Protein AF-A0A0Q7NQB6-F1 (afdb_monomer_lite)

pLDDT: mean 83.94, std 11.34, range [42.88, 97.44]

Sequence (127 aa):
MHAAIAAGLQAVADDPRLIRIAFTEAQLNPVLNERRTATIRSFAALVLATVNKRLGPESTATAGAYGELAAMHLVGGLYETVYGWLNGTLDLTRDELVDESTEIFLVVVEQILGPDSLLRRKRVTRP

Structure (mmCIF, N/CA/C/O backbone):
data_AF-A0A0Q7NQB6-F1
#
_entry.id   AF-A0A0Q7NQB6-F1
#
loop_
_atom_site.group_PDB
_atom_site.id
_atom_site.type_symbol
_atom_site.label_atom_id
_atom_site.label_alt_id
_atom_site.label_comp_id
_atom_site.label_asym_id
_atom_site.label_entity_id
_atom_site.label_seq_id
_atom_site.pdbx_PDB_ins_code
_atom_site.Cartn_x
_atom_site.Cartn_y
_atom_site.Cartn_z
_atom_site.occupancy
_atom_site.B_iso_or_equiv
_atom_site.auth_seq_id
_atom_site.auth_comp_id
_atom_site.auth_asym_id
_atom_site.auth_atom_id
_atom_site.pdbx_PDB_model_num
ATOM 1 N N . MET A 1 1 ? 0.976 -8.769 -5.496 1.00 86.38 1 MET A N 1
ATOM 2 C CA . MET A 1 1 ? 0.365 -7.507 -5.046 1.00 86.38 1 MET A CA 1
ATOM 3 C C . MET A 1 1 ? -0.844 -7.792 -4.176 1.00 86.38 1 MET A C 1
ATOM 5 O O . MET A 1 1 ? -0.724 -7.597 -2.978 1.00 86.38 1 MET A O 1
ATOM 9 N N . HIS A 1 2 ? -1.898 -8.394 -4.737 1.00 92.25 2 HIS A N 1
ATOM 10 C CA . HIS A 1 2 ? -3.105 -8.836 -4.021 1.00 92.25 2 HIS A CA 1
ATOM 11 C C . HIS A 1 2 ? -2.857 -9.408 -2.621 1.00 92.25 2 HIS A C 1
ATOM 13 O O . HIS A 1 2 ? -3.215 -8.778 -1.636 1.00 92.25 2 HIS A O 1
ATOM 19 N N . ALA A 1 3 ? -2.111 -10.513 -2.513 1.00 91.44 3 ALA A N 1
ATOM 20 C CA . ALA A 1 3 ? -1.825 -11.146 -1.222 1.00 91.44 3 ALA A CA 1
ATOM 21 C C . ALA A 1 3 ? -1.148 -10.216 -0.191 1.00 91.44 3 ALA A C 1
ATOM 23 O O . ALA A 1 3 ? -1.402 -10.338 1.003 1.00 91.44 3 ALA A O 1
ATOM 24 N N . ALA A 1 4 ? -0.301 -9.279 -0.633 1.00 88.25 4 ALA A N 1
ATOM 25 C CA . ALA A 1 4 ? 0.349 -8.322 0.264 1.00 88.25 4 ALA A CA 1
ATOM 26 C C . ALA A 1 4 ? -0.646 -7.270 0.780 1.00 88.25 4 ALA A C 1
ATOM 28 O O . ALA A 1 4 ? -0.639 -6.950 1.967 1.00 88.25 4 ALA A O 1
ATOM 29 N N . ILE A 1 5 ? -1.526 -6.775 -0.096 1.00 92.38 5 ILE A N 1
ATOM 30 C CA . ILE A 1 5 ? -2.606 -5.849 0.266 1.00 92.38 5 ILE A CA 1
ATOM 31 C C . ILE A 1 5 ? -3.598 -6.556 1.197 1.00 92.38 5 ILE A C 1
ATOM 33 O O . ILE A 1 5 ? -3.864 -6.061 2.288 1.00 92.38 5 ILE A O 1
ATOM 37 N N . ALA A 1 6 ? -4.056 -7.757 0.836 1.00 94.31 6 ALA A N 1
ATOM 38 C CA . ALA A 1 6 ? -4.968 -8.567 1.641 1.00 94.31 6 ALA A CA 1
ATOM 39 C C . ALA A 1 6 ? -4.430 -8.841 3.053 1.00 94.31 6 ALA A C 1
ATOM 41 O O . ALA A 1 6 ? -5.183 -8.739 4.025 1.00 94.31 6 ALA A O 1
ATOM 42 N N . ALA A 1 7 ? -3.133 -9.151 3.173 1.00 91.56 7 ALA A N 1
ATOM 43 C CA . ALA A 1 7 ? -2.470 -9.361 4.457 1.00 91.56 7 ALA A CA 1
ATOM 44 C C . ALA A 1 7 ? -2.377 -8.069 5.285 1.00 91.56 7 ALA A C 1
ATOM 46 O O . ALA A 1 7 ? -2.651 -8.092 6.483 1.00 91.56 7 ALA A O 1
ATOM 47 N N . GLY A 1 8 ? -2.040 -6.938 4.655 1.00 89.50 8 GLY A N 1
ATOM 48 C CA . GLY A 1 8 ? -2.032 -5.633 5.321 1.00 89.50 8 GLY A CA 1
ATOM 49 C C . GLY A 1 8 ? -3.414 -5.243 5.846 1.00 89.50 8 GLY A C 1
ATOM 50 O O . GLY A 1 8 ? -3.544 -4.831 6.997 1.00 89.50 8 GLY A O 1
ATOM 51 N N . LEU A 1 9 ? -4.452 -5.445 5.032 1.00 92.50 9 LEU A N 1
ATOM 52 C CA . LEU A 1 9 ? -5.835 -5.200 5.434 1.00 92.50 9 LEU A CA 1
ATOM 53 C C . LEU A 1 9 ? -6.294 -6.159 6.532 1.00 92.50 9 LEU A C 1
ATOM 55 O O . LEU A 1 9 ? -6.981 -5.715 7.443 1.00 92.50 9 LEU A O 1
ATOM 59 N N . GLN A 1 10 ? -5.903 -7.439 6.487 1.00 92.62 10 GLN A N 1
ATOM 60 C CA . GLN A 1 10 ? -6.202 -8.381 7.573 1.00 92.62 10 GLN A CA 1
ATOM 61 C C . GLN A 1 10 ? -5.620 -7.875 8.893 1.00 92.62 10 GLN A C 1
ATOM 63 O O . GLN A 1 10 ? -6.342 -7.790 9.874 1.00 92.62 10 GLN A O 1
ATOM 68 N N . ALA A 1 11 ? -4.344 -7.479 8.900 1.00 90.44 11 ALA A N 1
ATOM 69 C CA . ALA A 1 11 ? -3.680 -7.009 10.112 1.00 90.44 11 ALA A CA 1
ATOM 70 C C . ALA A 1 11 ? -4.385 -5.787 10.724 1.00 90.44 11 ALA A C 1
ATOM 72 O O . ALA A 1 11 ? -4.527 -5.693 11.940 1.00 90.44 11 ALA A O 1
ATOM 73 N N . VAL A 1 12 ? -4.847 -4.860 9.882 1.00 91.00 12 VAL A N 1
ATOM 74 C CA . VAL A 1 12 ? -5.568 -3.660 10.324 1.00 91.00 12 VAL A CA 1
ATOM 75 C C . VAL A 1 12 ? -7.018 -3.968 10.724 1.00 91.00 12 VAL A C 1
ATOM 77 O O . VAL A 1 12 ? -7.538 -3.328 11.631 1.00 91.00 12 VAL A O 1
ATOM 80 N N . ALA A 1 13 ? -7.666 -4.952 10.100 1.00 89.31 13 ALA A N 1
ATOM 81 C CA . ALA A 1 13 ? -8.991 -5.418 10.508 1.00 89.31 13 ALA A CA 1
ATOM 82 C C . ALA A 1 13 ? -8.949 -6.171 11.851 1.00 89.31 13 ALA A C 1
ATOM 84 O O . ALA A 1 13 ? -9.842 -5.991 12.677 1.00 89.31 13 ALA A O 1
ATOM 85 N N . ASP A 1 14 ? -7.900 -6.965 12.084 1.00 94.00 14 ASP A N 1
ATOM 86 C CA . ASP A 1 14 ? -7.670 -7.694 13.337 1.00 94.00 14 ASP A CA 1
ATOM 87 C C . ASP A 1 14 ? -7.378 -6.737 14.502 1.00 94.00 14 ASP A C 1
ATOM 89 O O . ASP A 1 14 ? -7.797 -6.979 15.635 1.00 94.00 14 ASP A O 1
ATOM 93 N N . ASP A 1 15 ? -6.675 -5.632 14.231 1.00 93.88 15 ASP A N 1
ATOM 94 C CA . ASP A 1 15 ? -6.445 -4.566 15.202 1.00 93.88 15 ASP A CA 1
ATOM 95 C C . ASP A 1 15 ? -6.567 -3.164 14.571 1.00 93.88 15 ASP A C 1
ATOM 97 O O . ASP A 1 15 ? -5.564 -2.559 14.166 1.00 93.88 15 ASP A O 1
ATOM 101 N N . PRO A 1 16 ? -7.780 -2.573 14.574 1.00 88.25 16 PRO A N 1
ATOM 102 C CA . PRO A 1 16 ? -8.013 -1.232 14.037 1.00 88.25 16 PRO A CA 1
ATOM 103 C C . PRO A 1 16 ? -7.205 -0.136 14.741 1.00 88.25 16 PRO A C 1
ATOM 105 O O . PRO A 1 16 ? -7.029 0.956 14.203 1.00 88.25 16 PRO A O 1
ATOM 108 N N . ARG A 1 17 ? -6.652 -0.390 15.936 1.00 90.88 17 ARG A N 1
ATOM 109 C CA . ARG A 1 17 ? -5.795 0.590 16.623 1.00 90.88 17 ARG A CA 1
ATOM 110 C C . ARG A 1 17 ? -4.502 0.839 15.849 1.00 90.88 17 ARG A C 1
ATOM 112 O O . ARG A 1 17 ? -3.952 1.932 15.963 1.00 90.88 17 ARG A O 1
ATOM 119 N N . LEU A 1 18 ? -4.041 -0.122 15.041 1.00 89.12 18 LEU A N 1
ATOM 120 C CA . LEU A 1 18 ? -2.841 0.023 14.215 1.00 89.12 18 LEU A CA 1
ATOM 121 C C . LEU A 1 18 ? -2.955 1.196 13.241 1.00 89.12 18 LEU A C 1
ATOM 123 O O . LEU A 1 18 ? -1.986 1.942 13.082 1.00 89.12 18 LEU A O 1
ATOM 127 N N . ILE A 1 19 ? -4.134 1.409 12.641 1.00 87.06 19 ILE A N 1
ATOM 128 C CA . ILE A 1 19 ? -4.327 2.533 11.720 1.00 87.06 19 ILE A CA 1
ATOM 129 C C . ILE A 1 19 ? -4.257 3.860 12.475 1.00 87.06 19 ILE A C 1
ATOM 131 O O . ILE A 1 19 ? -3.558 4.774 12.049 1.00 87.06 19 ILE A O 1
ATOM 135 N N . ARG A 1 20 ? -4.890 3.951 13.652 1.00 85.31 20 ARG A N 1
ATOM 136 C CA . ARG A 1 20 ? -4.877 5.169 14.473 1.00 85.31 20 ARG A CA 1
ATOM 137 C C . ARG A 1 20 ? -3.468 5.507 14.956 1.00 85.31 20 ARG A C 1
ATOM 139 O O . ARG A 1 20 ? -3.061 6.667 14.900 1.00 85.31 20 ARG A O 1
ATOM 146 N N . ILE A 1 21 ? -2.702 4.499 15.377 1.00 90.00 21 ILE A N 1
ATOM 147 C CA . ILE A 1 21 ? -1.295 4.672 15.754 1.00 90.00 21 ILE A CA 1
ATOM 148 C C . ILE A 1 21 ? -0.504 5.209 14.560 1.00 90.00 21 ILE A C 1
ATOM 150 O O . ILE A 1 21 ? 0.211 6.198 14.695 1.00 90.00 21 ILE A O 1
ATOM 154 N N . ALA A 1 22 ? -0.661 4.597 13.384 1.00 85.38 22 ALA A N 1
ATOM 155 C CA . ALA A 1 22 ? 0.064 4.991 12.183 1.00 85.38 22 ALA A CA 1
ATOM 156 C C . ALA A 1 22 ? -0.323 6.388 11.657 1.00 85.38 22 ALA A C 1
ATOM 158 O O . ALA A 1 22 ? 0.522 7.053 11.064 1.00 85.38 22 ALA A O 1
ATOM 159 N N . PHE A 1 23 ? -1.564 6.842 11.848 1.00 82.31 23 PHE A N 1
ATOM 160 C CA . PHE A 1 23 ? -2.061 8.102 11.281 1.00 82.31 23 PHE A CA 1
ATOM 161 C C . PHE A 1 23 ? -2.046 9.289 12.233 1.00 82.31 23 PHE A C 1
ATOM 163 O O . PHE A 1 23 ? -1.785 10.414 11.811 1.00 82.31 23 PHE A O 1
ATOM 170 N N . THR A 1 24 ? -2.346 9.058 13.505 1.00 84.81 24 THR A N 1
ATOM 171 C CA . THR A 1 24 ? -2.556 10.133 14.476 1.00 84.81 24 THR A CA 1
ATOM 172 C C . THR A 1 24 ? -1.409 10.180 15.471 1.00 84.81 24 THR A C 1
ATOM 174 O O . THR A 1 24 ? -0.740 11.201 15.608 1.00 84.81 24 THR A O 1
ATOM 177 N N . GLU A 1 25 ? -1.146 9.065 16.150 1.00 89.12 25 GLU A N 1
ATOM 178 C CA . GLU A 1 25 ? -0.213 9.044 17.282 1.00 89.12 25 GLU A CA 1
ATOM 179 C C . GLU A 1 25 ? 1.248 9.127 16.820 1.00 89.12 25 GLU A C 1
ATOM 181 O O . GLU A 1 25 ? 2.060 9.818 17.437 1.00 89.12 25 GLU A O 1
ATOM 186 N N . ALA A 1 26 ? 1.579 8.485 15.694 1.00 90.69 26 ALA A N 1
ATOM 187 C CA . ALA A 1 26 ? 2.919 8.509 15.118 1.00 90.69 26 ALA A CA 1
ATOM 188 C C . ALA A 1 26 ? 3.396 9.929 14.799 1.00 90.69 26 ALA A C 1
ATOM 190 O O . ALA A 1 26 ? 4.564 10.238 15.004 1.00 90.69 26 ALA A O 1
ATOM 191 N N . GLN A 1 27 ? 2.497 10.823 14.387 1.00 87.25 27 GLN A N 1
ATOM 192 C CA . GLN A 1 27 ? 2.849 12.204 14.049 1.00 87.25 27 GLN A CA 1
ATOM 193 C C . GLN A 1 27 ? 3.344 13.009 15.262 1.00 87.25 27 GLN A C 1
ATOM 195 O O . GLN A 1 27 ? 4.039 14.007 15.093 1.00 87.25 27 GLN A O 1
ATOM 200 N N . LEU A 1 28 ? 3.006 12.568 16.478 1.00 92.81 28 LEU A N 1
ATOM 201 C CA . LEU A 1 28 ? 3.339 13.238 17.737 1.00 92.81 28 LEU A CA 1
ATOM 202 C C . LEU A 1 28 ? 4.511 12.575 18.478 1.00 92.81 28 LEU A C 1
ATOM 204 O O . LEU A 1 28 ? 4.952 13.084 19.507 1.00 92.81 28 LEU A O 1
ATOM 208 N N . ASN A 1 29 ? 5.020 11.443 17.984 1.00 94.94 29 ASN A N 1
ATOM 209 C CA . ASN A 1 29 ? 6.072 10.673 18.639 1.00 94.94 29 ASN A CA 1
ATOM 210 C C . ASN A 1 29 ? 7.157 10.264 17.625 1.00 94.94 29 ASN A C 1
ATOM 212 O O . ASN A 1 29 ? 6.888 9.424 16.765 1.00 94.94 29 ASN A O 1
ATOM 216 N N . PRO A 1 30 ? 8.398 10.778 17.743 1.00 92.94 30 PRO A N 1
ATOM 217 C CA . PRO A 1 30 ? 9.466 10.506 16.778 1.00 92.94 30 PRO A CA 1
ATOM 218 C C . PRO A 1 30 ? 9.743 9.015 16.542 1.00 92.94 30 PRO A C 1
ATOM 220 O O . PRO A 1 30 ? 9.894 8.594 15.399 1.00 92.94 30 PRO A O 1
ATOM 223 N N . VAL A 1 31 ? 9.729 8.197 17.599 1.00 94.62 31 VAL A N 1
ATOM 224 C CA . VAL A 1 31 ? 9.997 6.751 17.507 1.00 94.62 31 VAL A CA 1
ATOM 225 C C . VAL A 1 31 ? 8.881 6.033 16.746 1.00 94.62 31 VAL A C 1
ATOM 227 O O . VAL A 1 31 ? 9.138 5.148 15.929 1.00 94.62 31 VAL A O 1
ATOM 230 N N . LEU A 1 32 ? 7.626 6.408 16.996 1.00 92.88 32 LEU A N 1
ATOM 231 C CA . LEU A 1 32 ? 6.492 5.854 16.257 1.00 92.88 32 LEU A CA 1
ATOM 232 C C . LEU A 1 32 ? 6.476 6.344 14.804 1.00 92.88 32 LEU A C 1
ATOM 234 O O . LEU A 1 32 ? 6.171 5.554 13.911 1.00 92.88 32 LEU A O 1
ATOM 238 N N . ASN A 1 33 ? 6.863 7.595 14.547 1.00 92.12 33 ASN A N 1
ATOM 239 C CA . ASN A 1 33 ? 6.969 8.138 13.194 1.00 92.12 33 ASN A CA 1
ATOM 240 C C . ASN A 1 33 ? 8.031 7.414 12.353 1.00 92.12 33 ASN A C 1
ATOM 242 O O . ASN A 1 33 ? 7.797 7.081 11.188 1.00 92.12 33 ASN A O 1
ATOM 246 N N . GLU A 1 34 ? 9.192 7.122 12.943 1.00 92.94 34 GLU A N 1
ATOM 247 C CA . GLU A 1 34 ? 10.244 6.342 12.285 1.00 92.94 34 GLU A CA 1
ATOM 248 C C . GLU A 1 34 ? 9.747 4.944 11.916 1.00 92.94 34 GLU A C 1
ATOM 250 O O . GLU A 1 34 ? 9.908 4.511 10.772 1.00 92.94 34 GLU A O 1
ATOM 255 N N . ARG A 1 35 ? 9.067 4.260 12.846 1.00 91.06 35 ARG A N 1
ATOM 256 C CA . ARG A 1 35 ? 8.469 2.940 12.590 1.00 91.06 35 ARG A CA 1
ATOM 257 C C . ARG A 1 35 ? 7.418 2.998 11.486 1.00 91.06 35 ARG A C 1
ATOM 259 O O . ARG A 1 35 ? 7.485 2.204 10.552 1.00 91.06 35 ARG A O 1
ATOM 266 N N . ARG A 1 36 ? 6.501 3.968 11.545 1.00 89.75 36 ARG A N 1
ATOM 267 C CA . ARG A 1 36 ? 5.491 4.216 10.505 1.00 89.75 36 ARG A CA 1
ATOM 268 C C . ARG A 1 36 ? 6.148 4.395 9.135 1.00 89.75 36 ARG A C 1
ATOM 270 O O . ARG A 1 36 ? 5.749 3.764 8.158 1.00 89.75 36 ARG A O 1
ATOM 277 N N . THR A 1 37 ? 7.179 5.232 9.068 1.00 89.25 37 THR A N 1
ATOM 278 C CA . THR A 1 37 ? 7.913 5.515 7.830 1.00 89.25 37 THR A CA 1
ATOM 279 C C . THR A 1 37 ? 8.622 4.269 7.302 1.00 89.25 37 THR A C 1
ATOM 281 O O . THR A 1 37 ? 8.570 4.001 6.102 1.00 89.25 37 THR A O 1
ATOM 284 N N . ALA A 1 38 ? 9.240 3.470 8.174 1.00 90.12 38 ALA A N 1
ATOM 285 C CA . ALA A 1 38 ? 9.867 2.206 7.794 1.00 90.12 38 ALA A CA 1
ATOM 286 C C . ALA A 1 38 ? 8.849 1.193 7.238 1.00 90.12 38 ALA A C 1
ATOM 288 O O . ALA A 1 38 ? 9.131 0.527 6.238 1.00 90.12 38 ALA A O 1
ATOM 289 N N . THR A 1 39 ? 7.648 1.111 7.821 1.00 87.75 39 THR A N 1
ATOM 290 C CA . THR A 1 39 ? 6.559 0.266 7.304 1.00 87.75 39 THR A CA 1
ATOM 291 C C . THR A 1 39 ? 6.109 0.719 5.915 1.00 87.75 39 THR A C 1
ATOM 293 O O . THR A 1 39 ? 6.048 -0.104 5.002 1.00 87.75 39 THR A O 1
ATOM 296 N N . ILE A 1 40 ? 5.881 2.023 5.717 1.00 87.00 40 ILE A N 1
ATOM 297 C CA . ILE A 1 40 ? 5.523 2.591 4.405 1.00 87.00 40 ILE A CA 1
ATOM 298 C C . ILE A 1 40 ? 6.603 2.287 3.363 1.00 87.00 40 ILE A C 1
ATOM 300 O O . ILE A 1 40 ? 6.291 1.816 2.270 1.00 87.00 40 ILE A O 1
ATOM 304 N N . ARG A 1 41 ? 7.881 2.496 3.707 1.00 87.50 41 ARG A 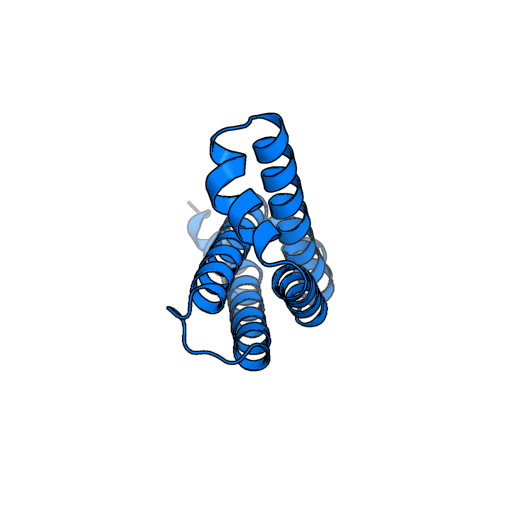N 1
ATOM 305 C CA . ARG A 1 41 ? 9.010 2.194 2.813 1.00 87.50 41 ARG A CA 1
ATOM 306 C C . ARG A 1 41 ? 9.095 0.708 2.472 1.00 87.50 41 ARG A C 1
ATOM 308 O O . ARG A 1 41 ? 9.388 0.369 1.329 1.00 87.50 41 ARG A O 1
ATOM 315 N N . SER A 1 42 ? 8.801 -0.174 3.425 1.00 87.75 42 SER A N 1
ATOM 316 C CA . SER A 1 42 ? 8.767 -1.622 3.185 1.00 87.75 42 SER A CA 1
ATOM 317 C C . SER A 1 42 ? 7.649 -2.002 2.212 1.00 87.75 42 SER A C 1
ATOM 319 O O . SER A 1 42 ? 7.880 -2.772 1.282 1.00 87.75 42 SER A O 1
ATOM 321 N N . PHE A 1 43 ? 6.461 -1.406 2.352 1.00 84.75 43 PHE A N 1
ATOM 322 C CA . PHE A 1 43 ? 5.371 -1.577 1.388 1.00 84.75 43 PHE A CA 1
ATOM 323 C C . PHE A 1 43 ? 5.746 -1.050 -0.001 1.00 84.75 43 PHE A C 1
ATOM 325 O O . PHE A 1 43 ? 5.567 -1.754 -0.992 1.00 84.75 43 PHE A O 1
ATOM 332 N N . ALA A 1 44 ? 6.340 0.142 -0.085 1.00 85.44 44 ALA A N 1
ATOM 333 C CA . ALA A 1 44 ? 6.810 0.706 -1.347 1.00 85.44 44 ALA A CA 1
ATOM 334 C C . ALA A 1 44 ? 7.856 -0.199 -2.028 1.00 85.44 44 ALA A C 1
ATOM 336 O O . ALA A 1 44 ? 7.798 -0.421 -3.238 1.00 85.44 44 ALA A O 1
ATOM 337 N N . ALA A 1 45 ? 8.762 -0.802 -1.253 1.00 84.75 45 ALA A N 1
ATOM 338 C CA . ALA A 1 45 ? 9.725 -1.774 -1.763 1.00 84.75 45 ALA A CA 1
ATOM 339 C C . ALA A 1 45 ? 9.050 -3.046 -2.310 1.00 84.75 45 ALA A C 1
ATOM 341 O O . ALA A 1 45 ? 9.488 -3.568 -3.334 1.00 84.75 45 ALA A O 1
ATOM 342 N N . LEU A 1 46 ? 7.958 -3.523 -1.696 1.00 84.00 46 LEU A N 1
ATOM 343 C CA . LEU A 1 46 ? 7.167 -4.647 -2.222 1.00 84.00 46 LEU A CA 1
ATOM 344 C C . LEU A 1 46 ? 6.469 -4.302 -3.545 1.00 84.00 46 LEU A C 1
ATOM 346 O O . LEU A 1 46 ? 6.381 -5.159 -4.435 1.00 84.00 46 LEU A O 1
ATOM 350 N N . VAL A 1 47 ? 6.003 -3.056 -3.696 1.00 81.44 47 VAL A N 1
ATOM 351 C CA . VAL A 1 47 ? 5.485 -2.548 -4.975 1.00 81.44 47 VAL A CA 1
ATOM 352 C C . VAL A 1 47 ? 6.564 -2.651 -6.034 1.00 81.44 47 VAL A C 1
ATOM 354 O O . VAL A 1 47 ? 6.374 -3.379 -7.007 1.00 81.44 47 VAL A O 1
ATOM 357 N N . LEU A 1 48 ? 7.719 -2.028 -5.796 1.00 79.88 48 LEU A N 1
ATOM 358 C CA . LEU A 1 48 ? 8.853 -2.040 -6.720 1.00 79.88 48 LEU A CA 1
ATOM 359 C C . LEU A 1 48 ? 9.312 -3.466 -7.054 1.00 79.88 48 LEU A C 1
ATOM 361 O O . LEU A 1 48 ? 9.465 -3.800 -8.223 1.00 79.88 48 LEU A O 1
ATOM 365 N N . ALA A 1 49 ? 9.434 -4.354 -6.067 1.00 80.69 49 ALA A N 1
ATOM 366 C CA . ALA A 1 49 ? 9.812 -5.748 -6.300 1.00 80.69 49 ALA A CA 1
ATOM 367 C C . ALA A 1 49 ? 8.813 -6.499 -7.202 1.00 80.69 49 ALA A C 1
ATOM 369 O O . ALA A 1 49 ? 9.221 -7.286 -8.062 1.00 80.69 49 ALA A O 1
ATOM 370 N N . THR A 1 50 ? 7.510 -6.236 -7.044 1.00 75.62 50 THR A N 1
ATOM 371 C CA . THR A 1 50 ? 6.468 -6.809 -7.914 1.00 75.62 50 THR A CA 1
ATOM 372 C C . THR A 1 50 ? 6.647 -6.346 -9.358 1.00 75.62 50 THR A C 1
ATOM 374 O O . THR A 1 50 ? 6.499 -7.148 -10.282 1.00 75.62 50 THR A O 1
ATOM 377 N N . VAL A 1 51 ? 7.025 -5.082 -9.556 1.00 68.69 51 VAL A N 1
ATOM 378 C CA . VAL A 1 51 ? 7.329 -4.543 -10.885 1.00 68.69 51 VAL A CA 1
ATOM 379 C C . VAL A 1 51 ? 8.527 -5.245 -11.495 1.00 68.69 51 VAL A C 1
ATOM 381 O O . VAL 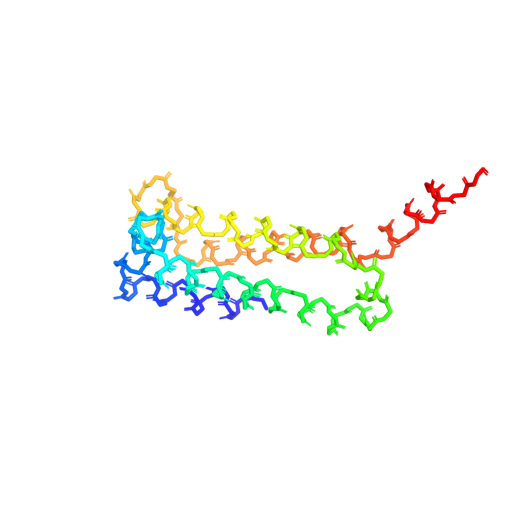A 1 51 ? 8.432 -5.731 -12.618 1.00 68.69 51 VAL A O 1
ATOM 384 N N . ASN A 1 52 ? 9.639 -5.324 -10.767 1.00 72.50 52 ASN A N 1
ATOM 385 C CA . ASN A 1 52 ? 10.893 -5.879 -11.282 1.00 72.50 52 ASN A CA 1
ATOM 386 C C . ASN A 1 52 ? 10.693 -7.304 -11.782 1.00 72.50 52 ASN A C 1
ATOM 388 O O . ASN A 1 52 ? 11.219 -7.684 -12.825 1.00 72.50 52 ASN A O 1
ATOM 392 N N . LYS A 1 53 ? 9.889 -8.081 -11.048 1.00 76.44 53 LYS A N 1
ATOM 393 C CA . LYS A 1 53 ? 9.538 -9.451 -11.416 1.00 76.44 53 LYS A CA 1
ATOM 394 C C . LYS A 1 53 ? 8.728 -9.521 -12.717 1.00 76.44 53 LYS A C 1
ATOM 396 O O . LYS A 1 53 ? 8.877 -10.489 -13.454 1.00 76.44 53 LYS A O 1
ATOM 401 N N . ARG A 1 54 ? 7.868 -8.535 -12.991 1.00 70.38 54 ARG A N 1
ATOM 402 C CA . ARG A 1 54 ? 6.966 -8.519 -14.157 1.00 70.38 54 ARG A CA 1
ATOM 403 C C . ARG A 1 54 ? 7.586 -7.858 -15.393 1.00 70.38 54 ARG A C 1
ATOM 405 O O . ARG A 1 54 ? 7.313 -8.306 -16.498 1.00 70.38 54 ARG A O 1
ATOM 412 N N . LEU A 1 55 ? 8.399 -6.815 -15.215 1.00 68.81 55 LEU A N 1
ATOM 413 C CA . LEU A 1 55 ? 8.926 -5.968 -16.299 1.00 68.81 55 LEU A CA 1
ATOM 414 C C . LEU A 1 55 ? 10.445 -6.088 -16.510 1.00 68.81 55 LEU A C 1
ATOM 416 O O . LEU A 1 55 ? 10.981 -5.481 -17.437 1.00 68.81 55 LEU A O 1
ATOM 420 N N . GLY A 1 56 ? 11.143 -6.847 -15.664 1.00 68.38 56 GLY A N 1
ATOM 421 C CA . GLY A 1 56 ? 12.585 -7.066 -15.746 1.00 68.38 56 GLY A CA 1
ATOM 422 C C . GLY A 1 56 ? 13.445 -5.964 -15.094 1.00 68.38 56 GLY A C 1
ATOM 423 O O . GLY A 1 56 ? 12.977 -4.852 -14.825 1.00 68.38 56 GLY A O 1
ATOM 424 N N . PRO A 1 57 ? 14.731 -6.261 -14.825 1.00 66.19 57 PRO A N 1
ATOM 425 C CA . PRO A 1 57 ? 15.632 -5.377 -14.078 1.00 66.19 57 PRO A CA 1
ATOM 426 C C . PRO A 1 57 ? 15.967 -4.051 -14.789 1.00 66.19 57 PRO A C 1
ATOM 428 O O . PRO A 1 57 ? 16.118 -3.029 -14.120 1.00 66.19 57 PRO A O 1
ATOM 431 N N . GLU A 1 58 ? 16.015 -4.009 -16.126 1.00 64.50 58 GLU A N 1
ATOM 432 C CA . GLU A 1 58 ? 16.283 -2.765 -16.881 1.00 64.50 58 GLU A CA 1
ATOM 433 C C . GLU A 1 58 ? 15.180 -1.706 -16.693 1.00 64.50 58 GLU A C 1
ATOM 435 O O . GLU A 1 58 ? 15.459 -0.514 -16.518 1.00 64.50 58 GLU A O 1
ATOM 440 N N . SER A 1 59 ? 13.921 -2.148 -16.636 1.00 62.69 59 SER A N 1
ATOM 441 C CA . SER A 1 59 ? 12.755 -1.296 -16.365 1.00 62.69 59 SER A CA 1
ATOM 442 C C . SER A 1 59 ? 12.814 -0.687 -14.960 1.00 62.69 59 SER A C 1
ATOM 444 O O . SER A 1 59 ? 12.348 0.428 -14.729 1.00 62.69 59 SER A O 1
ATOM 446 N N . THR A 1 60 ? 13.461 -1.390 -14.026 1.00 60.94 60 THR A N 1
ATOM 447 C CA . THR A 1 60 ? 13.609 -0.965 -12.629 1.00 60.94 60 THR A CA 1
ATOM 448 C C . THR A 1 60 ? 14.664 0.119 -12.469 1.00 60.94 60 THR A C 1
ATOM 450 O O . THR A 1 60 ? 14.429 1.129 -11.812 1.00 60.94 60 THR A O 1
ATOM 453 N N . ALA A 1 61 ? 15.835 -0.074 -13.080 1.00 62.53 61 ALA A N 1
ATOM 454 C CA . ALA A 1 61 ? 16.916 0.904 -13.017 1.00 62.53 61 ALA A CA 1
ATOM 455 C C . ALA A 1 61 ? 16.475 2.249 -13.620 1.00 62.53 61 ALA A C 1
ATOM 457 O O . ALA A 1 61 ? 16.820 3.311 -13.108 1.00 62.53 61 ALA A O 1
ATOM 458 N N . THR A 1 62 ? 15.634 2.199 -14.658 1.00 62.06 62 THR A N 1
ATOM 459 C CA . THR A 1 62 ? 15.089 3.395 -15.314 1.00 62.06 62 THR A CA 1
ATOM 460 C C . THR A 1 62 ? 13.949 4.055 -14.526 1.00 62.06 62 THR A C 1
ATOM 462 O O . THR A 1 62 ? 13.634 5.225 -14.747 1.00 62.06 62 THR A O 1
ATOM 465 N N . ALA A 1 63 ? 13.330 3.331 -13.589 1.00 64.12 63 ALA A N 1
ATOM 466 C CA . ALA A 1 63 ? 12.300 3.857 -12.699 1.00 64.12 63 ALA A CA 1
ATOM 467 C C . ALA A 1 63 ? 12.839 4.951 -11.774 1.00 64.12 63 ALA A C 1
ATOM 469 O O . ALA A 1 63 ? 12.184 5.978 -11.591 1.00 64.12 63 ALA A O 1
ATOM 470 N N . GLY A 1 64 ? 14.018 4.708 -11.186 1.00 75.38 64 GLY A N 1
ATOM 471 C CA . GLY A 1 64 ? 14.683 5.591 -10.228 1.00 75.38 64 GLY A CA 1
ATOM 472 C C . GLY A 1 64 ? 13.714 6.264 -9.247 1.00 75.38 64 GLY A C 1
ATOM 473 O O . GLY A 1 64 ? 12.835 5.624 -8.666 1.00 75.38 64 GLY A O 1
ATOM 474 N N . ALA A 1 65 ? 13.833 7.587 -9.129 1.00 78.62 65 ALA A N 1
ATOM 475 C CA . ALA A 1 65 ? 12.992 8.413 -8.264 1.00 78.62 65 ALA A CA 1
ATOM 476 C C . ALA A 1 65 ? 11.492 8.393 -8.629 1.00 78.62 65 ALA A C 1
ATOM 478 O O . ALA A 1 65 ? 10.654 8.618 -7.761 1.00 78.62 65 ALA A O 1
ATOM 479 N N . TYR A 1 66 ? 11.118 8.109 -9.882 1.00 78.12 66 TYR A N 1
ATOM 480 C CA . TYR A 1 66 ? 9.708 8.053 -10.293 1.00 78.12 66 TYR A CA 1
ATOM 481 C C . TYR A 1 66 ? 9.010 6.785 -9.809 1.00 78.12 66 TYR A C 1
ATOM 483 O O . TYR A 1 66 ? 7.834 6.834 -9.454 1.00 78.12 66 TYR A O 1
ATOM 491 N N . GLY A 1 67 ? 9.725 5.658 -9.784 1.00 79.38 67 GLY A N 1
ATOM 492 C CA . GLY A 1 67 ? 9.223 4.433 -9.167 1.00 79.38 67 GLY A CA 1
ATOM 493 C C . GLY A 1 67 ? 8.980 4.635 -7.673 1.00 79.38 67 GLY A C 1
ATOM 494 O O . GLY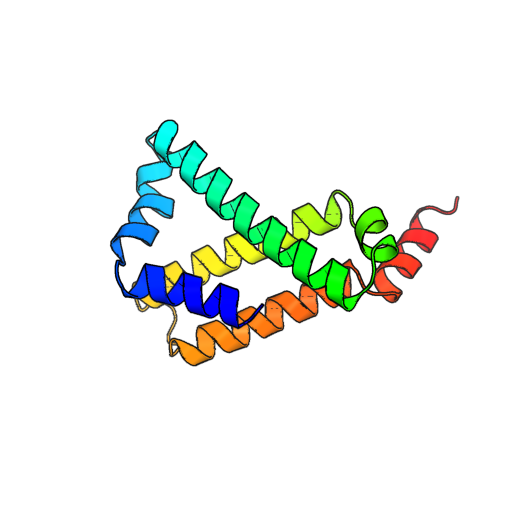 A 1 67 ? 7.920 4.271 -7.170 1.00 79.38 67 GLY A O 1
ATOM 495 N N . GLU A 1 68 ? 9.925 5.277 -6.980 1.00 80.75 68 GLU A N 1
ATOM 496 C CA . GLU A 1 68 ? 9.772 5.613 -5.560 1.00 80.75 68 GLU A CA 1
ATOM 497 C C . GLU A 1 68 ? 8.608 6.589 -5.332 1.00 80.75 68 GLU A C 1
ATOM 499 O O . GLU A 1 68 ? 7.763 6.338 -4.475 1.00 80.75 68 GLU A O 1
ATOM 504 N N . LEU A 1 69 ? 8.490 7.638 -6.153 1.00 84.88 69 LEU A N 1
ATOM 505 C CA . LEU A 1 69 ? 7.362 8.574 -6.128 1.00 84.88 69 LEU A CA 1
ATOM 506 C C . LEU A 1 69 ? 6.019 7.842 -6.252 1.00 84.88 69 LEU A C 1
ATOM 508 O O . LEU A 1 69 ? 5.121 8.070 -5.442 1.00 84.88 69 LEU A O 1
ATOM 512 N N . ALA A 1 70 ? 5.892 6.964 -7.248 1.00 86.06 70 ALA A N 1
ATOM 513 C CA . ALA A 1 70 ? 4.685 6.189 -7.504 1.00 86.06 70 ALA A CA 1
ATOM 514 C C . ALA A 1 70 ? 4.330 5.280 -6.332 1.00 86.06 70 ALA A C 1
ATOM 516 O O . ALA A 1 70 ? 3.198 5.287 -5.858 1.00 86.06 70 ALA A O 1
ATOM 517 N N . ALA A 1 71 ? 5.313 4.522 -5.846 1.00 86.25 71 ALA A N 1
ATOM 518 C CA . ALA A 1 71 ? 5.124 3.591 -4.750 1.00 86.25 71 ALA A CA 1
ATOM 519 C C . ALA A 1 71 ? 4.688 4.324 -3.473 1.00 86.25 71 ALA A C 1
ATOM 521 O O . ALA A 1 71 ? 3.752 3.888 -2.810 1.00 86.25 71 ALA A O 1
ATOM 522 N N . MET A 1 72 ? 5.293 5.474 -3.167 1.00 88.00 72 MET A N 1
ATOM 523 C CA . MET A 1 72 ? 4.902 6.292 -2.017 1.00 88.00 72 MET A CA 1
ATOM 524 C C . MET A 1 72 ? 3.485 6.867 -2.154 1.00 88.00 72 MET A C 1
ATOM 526 O O . MET A 1 72 ? 2.739 6.852 -1.176 1.00 88.00 72 MET A O 1
ATOM 530 N N . HIS A 1 73 ? 3.089 7.325 -3.348 1.00 89.25 73 HIS A N 1
ATOM 531 C CA . HIS A 1 73 ? 1.720 7.798 -3.602 1.00 89.25 73 HIS A CA 1
ATOM 532 C C . HIS A 1 73 ? 0.692 6.676 -3.452 1.00 89.25 73 HIS A C 1
ATOM 534 O O . HIS A 1 73 ? -0.316 6.855 -2.774 1.00 89.25 73 HIS A O 1
ATOM 540 N N . LEU A 1 74 ? 0.965 5.513 -4.045 1.00 91.50 74 LEU A N 1
ATOM 541 C CA . LEU A 1 74 ? 0.097 4.340 -3.973 1.00 91.50 74 LEU A CA 1
ATOM 542 C C . LEU A 1 74 ? -0.080 3.858 -2.534 1.00 91.50 74 LEU A C 1
ATOM 544 O O . LEU A 1 74 ? -1.200 3.639 -2.086 1.00 91.50 74 LEU A O 1
ATOM 548 N N . VAL A 1 75 ? 1.017 3.739 -1.784 1.00 90.31 75 VAL A N 1
ATOM 549 C CA . VAL A 1 75 ? 0.971 3.306 -0.384 1.00 90.31 75 VAL A CA 1
ATOM 550 C C . VAL A 1 75 ? 0.247 4.339 0.478 1.00 90.31 75 VAL A C 1
ATOM 552 O O . VAL A 1 75 ? -0.598 3.957 1.278 1.00 90.31 75 VAL A O 1
ATOM 555 N N . GLY A 1 76 ? 0.510 5.636 0.293 1.00 89.69 76 GLY A N 1
ATOM 556 C CA . GLY A 1 76 ? -0.221 6.699 0.990 1.00 89.69 76 GLY A CA 1
ATOM 557 C C . GLY A 1 76 ? -1.729 6.669 0.717 1.00 89.69 76 GLY A C 1
ATOM 558 O O . GLY A 1 76 ? -2.516 6.732 1.658 1.00 89.69 76 GLY A O 1
ATOM 559 N N . GLY A 1 77 ? -2.133 6.505 -0.547 1.00 92.12 77 GLY A N 1
ATOM 560 C CA . GLY A 1 77 ? -3.541 6.369 -0.931 1.00 92.12 77 GLY A CA 1
ATOM 561 C C . GLY A 1 77 ? -4.197 5.096 -0.387 1.00 92.12 77 GLY A C 1
ATOM 562 O O . GLY A 1 77 ? -5.333 5.140 0.079 1.00 92.12 77 GLY A O 1
ATOM 563 N N . LEU A 1 78 ? -3.472 3.973 -0.366 1.00 92.31 78 LEU A N 1
ATOM 564 C CA . LEU A 1 78 ? -3.938 2.733 0.262 1.00 92.31 78 LEU A CA 1
ATOM 565 C C . LEU A 1 78 ? -4.173 2.924 1.764 1.00 92.31 78 LEU A C 1
ATOM 567 O O . LEU A 1 78 ? -5.186 2.498 2.304 1.00 92.31 78 LEU A O 1
ATOM 571 N N . TYR A 1 79 ? -3.249 3.595 2.445 1.00 89.38 79 TYR A N 1
ATOM 572 C CA . TYR A 1 79 ? -3.412 3.918 3.856 1.00 89.38 79 TYR A CA 1
ATOM 573 C C . TYR A 1 79 ? -4.679 4.757 4.098 1.00 89.38 79 TYR A C 1
ATOM 575 O O . TYR A 1 79 ? -5.444 4.438 5.007 1.00 89.38 79 TYR A O 1
ATOM 583 N N . GLU A 1 80 ? -4.911 5.807 3.302 1.00 91.12 80 GLU A N 1
ATOM 584 C CA . GLU A 1 80 ? -6.075 6.697 3.455 1.00 91.12 80 GLU A CA 1
ATOM 585 C C . GLU A 1 80 ? -7.399 5.970 3.176 1.00 91.12 80 GLU A C 1
ATOM 587 O O . GLU A 1 80 ? -8.372 6.123 3.912 1.00 91.12 80 GLU A O 1
ATOM 592 N N . THR A 1 81 ? -7.435 5.118 2.152 1.00 94.06 81 THR A N 1
ATOM 593 C CA . THR A 1 81 ? -8.628 4.324 1.814 1.00 94.06 81 THR A CA 1
ATOM 594 C C . THR A 1 81 ? -8.952 3.282 2.884 1.00 94.06 81 THR A C 1
ATOM 596 O O . THR A 1 81 ? -10.115 3.145 3.258 1.00 94.06 81 THR A O 1
ATOM 599 N N . VAL A 1 82 ? -7.944 2.617 3.460 1.00 91.94 82 VAL A N 1
ATOM 600 C CA . VAL A 1 82 ? -8.127 1.718 4.616 1.00 91.94 82 VAL A CA 1
ATOM 601 C C . VAL A 1 82 ? -8.655 2.478 5.833 1.00 91.94 82 VAL A C 1
ATOM 603 O O . VAL A 1 82 ? -9.540 1.981 6.530 1.00 91.94 82 VAL A O 1
ATOM 606 N N . TYR A 1 83 ? -8.142 3.684 6.088 1.00 90.06 83 TYR A N 1
ATOM 607 C CA . TYR A 1 83 ? -8.641 4.532 7.167 1.00 90.06 83 TYR A CA 1
ATOM 608 C C . TYR A 1 83 ? -10.114 4.916 6.954 1.00 90.06 83 TYR A C 1
ATOM 610 O O . TYR A 1 83 ? -10.911 4.826 7.888 1.00 90.06 83 TYR A O 1
ATOM 618 N N . GLY A 1 84 ? -10.498 5.297 5.733 1.00 92.44 84 GLY A N 1
ATOM 619 C CA . GLY A 1 84 ? -11.888 5.610 5.401 1.00 92.44 84 GLY A CA 1
ATOM 620 C C . GLY A 1 84 ? -12.824 4.404 5.523 1.00 92.44 84 GLY A C 1
ATOM 621 O O . GLY A 1 84 ? -13.902 4.514 6.105 1.00 92.44 84 GLY A O 1
ATOM 622 N N . TRP A 1 85 ? -12.383 3.235 5.054 1.00 94.44 85 TRP A N 1
ATOM 623 C CA . TRP A 1 85 ? -13.124 1.976 5.167 1.00 94.44 85 TRP A CA 1
ATOM 624 C C . TRP A 1 85 ? -13.396 1.596 6.628 1.00 94.44 85 TRP A C 1
ATOM 626 O O . TRP A 1 85 ? -14.539 1.337 6.998 1.00 94.44 85 TRP A O 1
ATOM 636 N N . LEU A 1 86 ? -12.379 1.664 7.496 1.00 91.50 86 LEU A N 1
ATOM 637 C CA . LEU A 1 86 ? -12.545 1.382 8.927 1.00 91.50 86 LEU A CA 1
ATOM 638 C C . LEU A 1 86 ? -13.495 2.352 9.641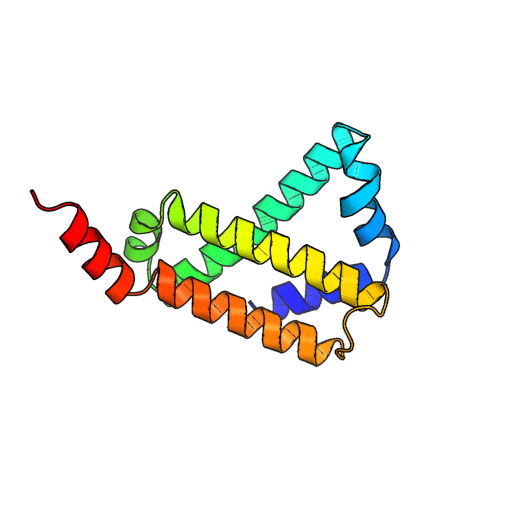 1.00 91.50 86 LEU A C 1
ATOM 640 O O . LEU A 1 86 ? -14.156 1.965 10.603 1.00 91.50 86 LEU A O 1
ATOM 644 N N . ASN A 1 87 ? -13.550 3.607 9.195 1.00 89.88 87 ASN A N 1
ATOM 645 C CA . ASN A 1 87 ? -14.422 4.628 9.776 1.00 89.88 87 ASN A CA 1
ATOM 646 C C . ASN A 1 87 ? -15.805 4.696 9.106 1.00 89.88 87 ASN A C 1
ATOM 648 O O . ASN A 1 87 ? -16.605 5.562 9.460 1.00 89.88 87 ASN A O 1
ATOM 652 N N . GLY A 1 88 ? -16.090 3.814 8.142 1.00 92.44 88 GLY A N 1
ATOM 653 C CA . GLY A 1 8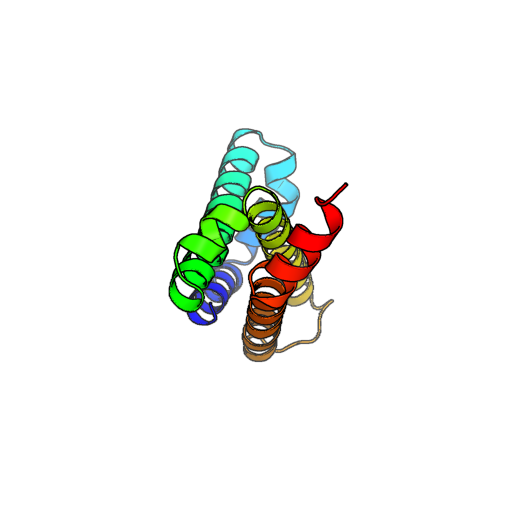8 ? -17.359 3.776 7.415 1.00 92.44 88 GLY A CA 1
ATOM 654 C C . GLY A 1 88 ? -17.586 4.958 6.468 1.00 92.44 88 GLY A C 1
ATOM 655 O O . GLY A 1 88 ? -18.715 5.185 6.044 1.00 92.44 88 GLY A O 1
ATOM 656 N N . THR A 1 89 ? -16.547 5.733 6.136 1.00 94.75 89 THR A N 1
ATOM 657 C CA . THR A 1 89 ? -16.640 6.820 5.144 1.00 94.75 89 THR A CA 1
ATOM 658 C C . THR A 1 89 ? -16.406 6.333 3.716 1.00 94.75 89 THR A C 1
ATOM 660 O O . THR A 1 89 ? -16.708 7.058 2.769 1.00 94.75 89 THR A O 1
ATOM 663 N N . LEU A 1 90 ? -15.890 5.111 3.559 1.00 95.81 90 LEU A N 1
ATOM 664 C CA . LEU A 1 90 ? -15.764 4.408 2.288 1.00 95.81 90 LEU A CA 1
ATOM 665 C C . LEU A 1 90 ? -16.592 3.118 2.349 1.00 95.81 90 LEU A C 1
ATOM 667 O O . LEU A 1 90 ? -16.221 2.179 3.053 1.00 95.81 90 LEU A O 1
ATOM 671 N N . ASP A 1 91 ? -17.711 3.098 1.625 1.00 95.94 91 ASP A N 1
ATOM 672 C CA . ASP A 1 91 ? -18.650 1.970 1.578 1.00 95.94 91 ASP A CA 1
ATOM 673 C C . ASP A 1 91 ? -18.188 0.928 0.552 1.00 95.94 91 ASP A C 1
ATOM 675 O O . ASP A 1 91 ? -18.627 0.912 -0.596 1.00 95.94 91 ASP A O 1
ATOM 679 N N . LEU A 1 92 ? -17.213 0.119 0.964 1.00 96.69 92 LEU A N 1
ATOM 680 C CA . LEU A 1 92 ? -16.706 -1.028 0.219 1.00 96.69 92 LEU A CA 1
ATOM 681 C C . LEU A 1 92 ? -16.630 -2.232 1.151 1.00 96.69 92 LEU A C 1
ATOM 683 O O . LEU A 1 92 ? -16.312 -2.117 2.340 1.00 96.69 92 LEU A O 1
ATOM 687 N N . THR A 1 93 ? -16.844 -3.419 0.603 1.00 95.88 93 THR A N 1
ATOM 688 C CA . THR A 1 93 ? -16.425 -4.643 1.276 1.00 95.88 93 THR A CA 1
ATOM 689 C C . THR A 1 93 ? -14.900 -4.701 1.352 1.00 95.88 93 THR A C 1
ATOM 691 O O . THR A 1 93 ? -14.170 -4.046 0.603 1.00 95.88 93 THR A O 1
ATOM 694 N N . ARG A 1 94 ? -14.390 -5.525 2.270 1.00 93.94 94 ARG A N 1
ATOM 695 C CA . ARG A 1 94 ? -12.949 -5.764 2.366 1.00 93.94 94 ARG A CA 1
ATOM 696 C C . ARG A 1 94 ? -12.378 -6.300 1.050 1.00 93.94 94 ARG A C 1
ATOM 698 O O . ARG A 1 94 ? -11.294 -5.878 0.660 1.00 93.94 94 ARG A O 1
ATOM 705 N N . ASP A 1 95 ? -13.085 -7.225 0.409 1.00 96.19 95 ASP A N 1
ATOM 706 C CA . ASP A 1 95 ? -12.612 -7.882 -0.810 1.00 96.19 95 ASP A CA 1
ATOM 707 C C . ASP A 1 95 ? -12.570 -6.891 -1.977 1.00 96.19 95 ASP A C 1
ATOM 709 O O . ASP A 1 95 ? -11.535 -6.783 -2.629 1.00 96.19 95 ASP A O 1
ATOM 713 N N . GLU A 1 96 ? -13.607 -6.061 -2.144 1.00 97.44 96 GLU A N 1
ATOM 714 C CA . GLU A 1 96 ? -13.595 -4.961 -3.120 1.00 97.44 96 GLU A CA 1
ATOM 715 C C . GLU A 1 96 ? -12.423 -4.004 -2.873 1.00 97.44 96 GLU A C 1
ATOM 717 O O . GLU A 1 96 ? -11.713 -3.639 -3.805 1.00 97.44 96 GLU A O 1
ATOM 722 N N . LEU A 1 97 ? -12.149 -3.639 -1.615 1.00 96.62 97 LEU A N 1
ATOM 723 C CA . LEU A 1 97 ? -11.019 -2.766 -1.303 1.00 96.62 97 LEU A CA 1
ATOM 724 C C . LEU A 1 97 ? -9.666 -3.406 -1.660 1.00 96.62 97 LEU A C 1
ATOM 726 O O . LEU A 1 97 ? -8.776 -2.707 -2.149 1.00 96.62 97 LEU A O 1
ATOM 730 N N . VAL A 1 98 ? -9.489 -4.713 -1.432 1.00 96.25 98 VAL A N 1
ATOM 731 C CA . VAL A 1 98 ? -8.272 -5.440 -1.836 1.00 96.25 98 VAL A CA 1
ATOM 732 C C . VAL A 1 98 ? -8.141 -5.480 -3.356 1.00 96.25 98 VAL A C 1
ATOM 734 O O . VAL A 1 98 ? -7.052 -5.208 -3.877 1.00 96.25 98 VAL A O 1
ATOM 737 N N . ASP A 1 99 ? -9.215 -5.842 -4.049 1.00 96.56 99 ASP A N 1
ATOM 738 C CA . ASP A 1 99 ? -9.220 -6.056 -5.492 1.00 96.56 99 ASP A CA 1
ATOM 739 C C . ASP A 1 99 ? -8.983 -4.734 -6.231 1.00 96.56 99 ASP A C 1
ATOM 741 O O . ASP A 1 99 ? -8.012 -4.618 -6.984 1.00 96.56 99 ASP A O 1
ATOM 745 N N . GLU A 1 100 ? -9.748 -3.689 -5.911 1.00 96.62 100 GLU A N 1
ATOM 746 C CA . GLU A 1 100 ? -9.605 -2.366 -6.530 1.00 96.62 100 GLU A CA 1
ATOM 747 C C . GLU A 1 100 ? -8.237 -1.738 -6.230 1.00 96.62 100 GLU A C 1
ATOM 749 O O . GLU A 1 100 ? -7.567 -1.208 -7.121 1.00 96.62 100 GLU A O 1
ATOM 754 N N . SER A 1 101 ? -7.744 -1.858 -4.991 1.00 95.00 101 SER A N 1
ATOM 755 C CA . SER A 1 101 ? -6.395 -1.379 -4.655 1.00 95.00 101 SER A CA 1
ATOM 756 C C . SER A 1 101 ? -5.316 -2.132 -5.430 1.00 95.00 101 SER A C 1
ATOM 758 O O . SER A 1 101 ? -4.317 -1.543 -5.848 1.00 95.00 101 SER A O 1
ATOM 760 N N . THR A 1 102 ? -5.497 -3.436 -5.640 1.00 93.12 102 THR A N 1
ATOM 761 C CA . THR A 1 102 ? -4.561 -4.246 -6.423 1.00 93.12 102 THR A CA 1
ATOM 762 C C . THR A 1 102 ? -4.509 -3.769 -7.866 1.00 93.12 102 T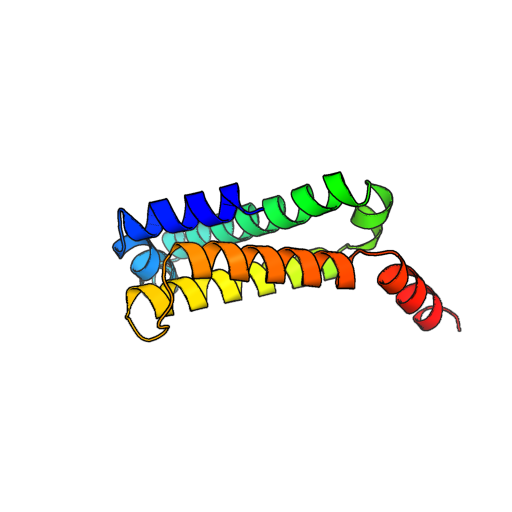HR A C 1
ATOM 764 O O . THR A 1 102 ? -3.409 -3.561 -8.387 1.00 93.12 102 THR A O 1
ATOM 767 N N . GLU A 1 103 ? -5.665 -3.562 -8.490 1.00 92.81 103 GLU A N 1
ATOM 768 C CA . GLU A 1 103 ? -5.752 -3.099 -9.874 1.00 92.81 103 GLU A CA 1
ATOM 769 C C . GLU A 1 103 ? -5.140 -1.705 -10.040 1.00 92.81 103 GLU A C 1
ATOM 771 O O . GLU A 1 103 ? -4.283 -1.508 -10.905 1.00 92.81 103 GLU A O 1
ATOM 776 N N . ILE A 1 104 ? -5.452 -0.760 -9.146 1.00 92.75 104 ILE A N 1
ATOM 777 C CA . ILE A 1 104 ? -4.854 0.587 -9.158 1.00 92.75 104 ILE A CA 1
ATOM 778 C C . ILE A 1 104 ? -3.324 0.513 -9.089 1.00 92.75 104 ILE A C 1
ATOM 780 O O . ILE A 1 104 ? -2.625 1.190 -9.852 1.00 92.75 104 ILE A O 1
ATOM 784 N N . PHE A 1 105 ? -2.781 -0.325 -8.199 1.00 89.69 105 PHE A N 1
ATOM 785 C CA . PHE A 1 105 ? -1.335 -0.498 -8.075 1.00 89.69 105 PHE A CA 1
ATOM 786 C C . PHE A 1 105 ? -0.728 -1.034 -9.373 1.00 89.69 105 PHE A C 1
ATOM 788 O O . PHE A 1 105 ? 0.302 -0.524 -9.815 1.00 89.69 105 PHE A O 1
ATOM 795 N N . LEU A 1 106 ? -1.350 -2.040 -9.993 1.00 86.56 106 LEU A N 1
ATOM 796 C CA . LEU A 1 106 ? -0.863 -2.640 -11.236 1.00 86.56 106 LEU A CA 1
ATOM 797 C C . LEU A 1 106 ? -0.907 -1.652 -12.409 1.00 86.56 106 LEU A C 1
ATOM 799 O O . LEU A 1 106 ? 0.088 -1.540 -13.127 1.00 86.56 106 LEU A O 1
ATOM 803 N N . VAL A 1 107 ? -1.994 -0.891 -12.555 1.00 87.94 107 VAL A N 1
ATOM 804 C CA . VAL A 1 107 ? -2.155 0.121 -13.613 1.00 87.94 107 VAL A CA 1
ATOM 805 C C . VAL A 1 107 ? -1.106 1.223 -13.493 1.00 87.94 107 VAL A C 1
ATOM 807 O O . VAL A 1 107 ? -0.447 1.574 -14.473 1.00 87.94 107 VAL A O 1
ATOM 810 N N . VAL A 1 108 ? -0.907 1.774 -12.293 1.00 85.50 108 VAL A N 1
ATOM 811 C CA . VAL A 1 108 ? 0.081 2.843 -12.075 1.00 85.50 108 VAL A CA 1
ATOM 812 C C . VAL A 1 108 ? 1.497 2.329 -12.318 1.00 85.50 108 VAL A C 1
ATOM 814 O O . VAL A 1 108 ? 2.305 3.008 -12.956 1.00 85.50 108 VAL A O 1
ATOM 817 N N . VAL A 1 109 ? 1.791 1.114 -11.856 1.00 78.50 109 VAL A N 1
ATOM 818 C CA . VAL A 1 109 ? 3.059 0.435 -12.124 1.00 78.50 109 VAL A CA 1
ATOM 819 C C . VAL A 1 109 ? 3.301 0.307 -13.626 1.00 78.50 109 VAL A C 1
ATOM 821 O O . VAL A 1 109 ? 4.355 0.723 -14.106 1.00 78.50 109 VAL A O 1
ATOM 824 N N . GLU A 1 110 ? 2.339 -0.219 -14.378 1.00 78.50 110 GLU A N 1
ATOM 825 C CA . GLU A 1 110 ? 2.453 -0.386 -15.826 1.00 78.50 110 GLU A CA 1
ATOM 826 C C . GLU A 1 110 ? 2.629 0.961 -16.534 1.00 78.50 110 GLU A C 1
ATOM 828 O O . GLU A 1 110 ? 3.501 1.110 -17.387 1.00 78.50 110 GLU A O 1
ATOM 833 N N . GLN A 1 111 ? 1.900 1.993 -16.114 1.00 80.69 111 GLN A N 1
ATOM 834 C CA . GLN A 1 111 ? 1.998 3.318 -16.719 1.00 80.69 111 GLN A CA 1
ATOM 835 C C . GLN A 1 111 ? 3.345 4.008 -16.455 1.00 80.69 111 GLN A C 1
ATOM 837 O O . GLN A 1 111 ? 3.839 4.771 -17.291 1.00 80.69 111 GLN A O 1
ATOM 842 N N . ILE A 1 112 ? 3.949 3.783 -15.288 1.00 74.44 112 ILE A N 1
ATOM 843 C CA . ILE A 1 112 ? 5.192 4.453 -14.881 1.00 74.44 112 ILE A CA 1
ATOM 844 C C . ILE A 1 112 ? 6.423 3.659 -15.308 1.00 74.44 112 ILE A C 1
ATOM 846 O O . ILE A 1 112 ? 7.484 4.259 -15.514 1.00 74.44 112 ILE A O 1
ATOM 850 N N . LEU A 1 113 ? 6.299 2.345 -15.478 1.00 70.62 113 LEU A N 1
ATOM 851 C CA . LEU A 1 113 ? 7.429 1.421 -15.627 1.00 70.62 113 LEU A CA 1
ATOM 852 C C . LEU A 1 113 ? 7.338 0.578 -16.901 1.00 70.62 113 LEU A C 1
ATOM 854 O O . LEU A 1 113 ? 8.302 -0.095 -17.254 1.00 70.62 113 LEU A O 1
ATOM 858 N N . GLY A 1 114 ? 6.213 0.647 -17.609 1.00 70.00 114 GLY A N 1
ATOM 859 C CA . GLY A 1 114 ? 6.006 -0.009 -18.888 1.00 70.00 114 GLY A CA 1
ATOM 860 C C . GLY A 1 114 ? 6.745 0.661 -20.053 1.00 70.00 114 GLY A C 1
ATOM 861 O O . GLY A 1 114 ? 7.236 1.789 -19.940 1.00 70.00 114 GLY A O 1
ATOM 862 N N . PRO A 1 115 ? 6.804 -0.015 -21.212 1.00 67.62 115 PRO A N 1
ATOM 863 C CA . PRO A 1 115 ? 7.609 0.403 -22.364 1.00 67.62 115 PRO A CA 1
ATOM 864 C C . PRO A 1 115 ? 7.313 1.834 -22.839 1.00 67.62 115 PRO A C 1
ATOM 866 O O . PRO A 1 115 ? 8.228 2.602 -23.148 1.00 67.62 115 PRO A O 1
ATOM 869 N N . ASP A 1 116 ? 6.040 2.229 -22.824 1.00 70.75 116 ASP A N 1
ATOM 870 C CA . ASP A 1 116 ? 5.586 3.545 -23.283 1.00 70.75 116 ASP A CA 1
ATOM 871 C C . ASP A 1 116 ? 6.022 4.690 -22.365 1.00 70.75 116 ASP A C 1
ATOM 873 O O . ASP A 1 116 ? 6.195 5.833 -22.805 1.00 70.75 116 ASP A O 1
ATOM 877 N N . SER A 1 117 ? 6.220 4.410 -21.076 1.00 69.69 117 SER A N 1
ATOM 878 C CA . SER A 1 117 ? 6.753 5.388 -20.128 1.00 69.69 117 SER A CA 1
ATOM 879 C C . SER A 1 117 ? 8.218 5.697 -20.454 1.00 69.69 117 SER A C 1
ATOM 881 O O . SER A 1 117 ? 8.621 6.862 -20.499 1.00 69.69 117 SER A O 1
ATOM 883 N N . LEU A 1 118 ? 8.996 4.660 -20.778 1.00 67.19 118 LEU A N 1
ATOM 884 C CA . LEU A 1 118 ? 10.411 4.757 -21.125 1.00 67.19 118 LEU A CA 1
ATOM 885 C C . LEU A 1 118 ? 10.599 5.493 -22.456 1.00 67.19 118 LEU A C 1
ATOM 887 O O . LEU A 1 118 ? 11.479 6.347 -22.578 1.00 67.19 118 LEU A O 1
ATOM 891 N N . LEU A 1 119 ? 9.735 5.219 -23.438 1.00 68.38 119 LEU A N 1
ATOM 892 C CA . LEU A 1 119 ? 9.734 5.900 -24.735 1.00 68.38 119 LEU A CA 1
ATOM 893 C C . LEU A 1 119 ? 9.360 7.383 -24.618 1.00 68.38 119 LEU A C 1
ATOM 895 O O . LEU A 1 119 ? 10.041 8.226 -25.208 1.00 68.38 119 LEU A O 1
ATOM 899 N N . ARG A 1 120 ? 8.331 7.725 -23.825 1.00 70.44 120 ARG A N 1
ATOM 900 C CA . ARG A 1 120 ? 7.988 9.129 -23.526 1.00 70.44 120 ARG A CA 1
ATOM 901 C C . ARG A 1 120 ? 9.167 9.862 -22.892 1.00 70.44 120 ARG A C 1
ATOM 903 O O . ARG A 1 120 ? 9.491 10.969 -23.311 1.00 70.44 120 ARG A O 1
ATOM 910 N N . ARG A 1 121 ? 9.861 9.229 -21.945 1.00 69.69 121 ARG A N 1
ATOM 911 C CA . ARG A 1 121 ? 11.008 9.835 -21.250 1.00 69.69 121 ARG A CA 1
ATOM 912 C C . ARG A 1 121 ? 12.218 10.035 -22.162 1.00 69.69 121 ARG A C 1
ATOM 914 O O . ARG A 1 121 ? 12.817 11.102 -22.112 1.00 69.69 121 ARG A O 1
ATOM 921 N N . LYS A 1 122 ? 12.522 9.084 -23.056 1.00 65.81 122 LYS A N 1
ATOM 922 C CA . LYS A 1 122 ? 13.576 9.245 -24.081 1.00 65.81 122 LYS A CA 1
ATOM 923 C C . LYS A 1 122 ? 13.289 10.376 -25.081 1.00 65.81 122 LYS A C 1
ATOM 925 O O . LYS A 1 122 ? 14.230 10.910 -25.658 1.00 65.81 122 LYS A O 1
ATOM 930 N N . ARG A 1 123 ? 12.018 10.738 -25.313 1.00 61.53 123 ARG A N 1
ATOM 931 C CA . ARG A 1 123 ? 11.650 11.886 -26.167 1.00 61.53 123 ARG A CA 1
ATOM 932 C C . ARG A 1 123 ? 11.843 13.236 -25.477 1.00 61.53 123 ARG A C 1
ATOM 934 O O . ARG A 1 123 ? 12.192 14.186 -26.159 1.00 61.53 123 ARG A O 1
ATOM 941 N N . VAL A 1 124 ? 11.630 13.320 -24.163 1.00 59.53 124 VAL A N 1
ATOM 942 C CA . VAL A 1 124 ? 11.761 14.576 -23.396 1.00 59.53 124 VAL A CA 1
ATOM 943 C C . VAL A 1 124 ? 13.227 14.960 -23.158 1.00 59.53 124 VAL A C 1
ATOM 945 O O . VAL A 1 124 ? 13.539 16.137 -23.040 1.00 59.53 124 VAL A O 1
ATOM 948 N N . THR A 1 125 ? 14.140 13.988 -23.108 1.00 58.16 125 THR A N 1
ATOM 949 C CA . THR A 1 125 ? 15.573 14.220 -22.850 1.00 58.16 125 THR A CA 1
ATOM 950 C C . THR A 1 125 ? 16.426 14.423 -24.105 1.00 58.16 125 THR A C 1
ATOM 952 O O . THR A 1 125 ? 17.647 14.537 -23.993 1.00 58.16 125 THR A O 1
ATOM 955 N N . ARG A 1 126 ? 15.826 14.467 -25.301 1.00 42.88 126 ARG A N 1
ATOM 956 C CA . ARG A 1 126 ? 16.550 14.727 -26.551 1.00 42.88 126 ARG A CA 1
ATOM 957 C C . ARG A 1 126 ? 16.517 16.242 -26.841 1.00 42.88 126 ARG A C 1
ATOM 959 O O . ARG A 1 126 ? 15.411 16.778 -26.859 1.00 42.88 126 ARG A O 1
ATOM 966 N N . PRO A 1 127 ? 17.678 16.913 -26.993 1.00 51.72 127 PRO A N 1
ATOM 967 C CA . PRO A 1 127 ? 17.752 18.355 -27.244 1.00 51.72 127 PRO A CA 1
ATOM 968 C C . PRO A 1 127 ? 17.156 18.747 -28.599 1.00 51.72 127 PRO A C 1
ATOM 970 O O . PRO A 1 127 ? 17.147 17.886 -29.514 1.00 51.72 127 PRO A O 1
#

Radius of gyration: 16.21 Å; chains: 1; bounding box: 36×30×46 Å

Foldseek 3Di:
DLVVLLVVLVVCVVPVVVLVLLPPVLVVDVVSVVVSVVVLVVQLVVLLVVLCVVQNDVLSVVCPVVSSVLSSVLSVVLSVQSVCVVVVVDPDDSSRSSVVSVVVSVVSSCCRRNPVNVVVVVVVPDD

Secondary structure (DSSP, 8-state):
-HHHHHHHHHHHHH-THHHHIIIIIGGG-HHHHHHHHHHHHHHHHHHHHHHHHHH-HHHHHHHHHHHHHHHHHHHHHHHHHHHHHHTTSS---HHHHHHHHHHHHHHHHHHHHSHHHHHHHHHHT--